Protein AF-A0A1W0ATM6-F1 (afdb_monomer_lite)

Secondary structure (DSSP, 8-state):
-------------TT-TT-SSSGGGSS--TT---HHHHHHHHHHHHHHHHHTT-HHHHHHHHHHHHHH-HHHHHH-HHHHHHHHHHHHHT-TTTHHHHHHHHHHTTSS--

Organism: NCBI:txid1538463

Radius of gyration: 13.64 Å; chains: 1; bounding box: 43×33×28 Å

Structure (mmCIF, N/CA/C/O backbone):
data_AF-A0A1W0ATM6-F1
#
_entry.id   AF-A0A1W0ATM6-F1
#
loop_
_atom_site.group_PDB
_atom_site.id
_atom_site.type_symbol
_atom_site.label_atom_id
_atom_site.label_alt_id
_atom_site.label_comp_id
_at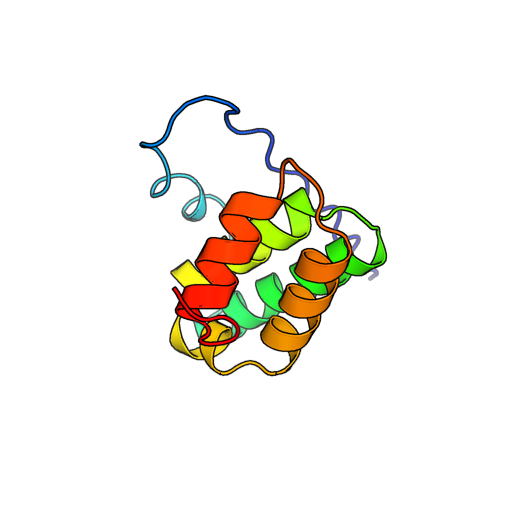om_site.label_asym_id
_atom_site.label_entity_id
_atom_site.label_seq_id
_atom_site.pdbx_PDB_ins_code
_atom_site.Cartn_x
_atom_site.Cartn_y
_atom_site.Cartn_z
_atom_site.occupancy
_atom_site.B_iso_or_equiv
_atom_site.auth_seq_id
_atom_site.auth_comp_id
_atom_site.auth_asym_id
_atom_site.auth_atom_id
_atom_site.pdbx_PDB_model_num
ATOM 1 N N . MET A 1 1 ? 27.366 -3.332 -9.188 1.00 31.33 1 MET A N 1
ATOM 2 C CA . MET A 1 1 ? 26.117 -3.794 -9.823 1.00 31.33 1 MET A CA 1
ATOM 3 C C . MET A 1 1 ? 24.999 -2.989 -9.189 1.00 31.33 1 MET A C 1
ATOM 5 O O . MET A 1 1 ? 24.626 -3.269 -8.060 1.00 31.33 1 MET A O 1
ATOM 9 N N . VAL A 1 2 ? 24.623 -1.882 -9.822 1.00 29.95 2 VAL A N 1
ATOM 10 C CA . VAL A 1 2 ? 23.599 -0.964 -9.308 1.00 29.95 2 VAL A CA 1
ATOM 11 C C . VAL A 1 2 ? 22.342 -1.317 -10.085 1.00 29.95 2 VAL A C 1
ATOM 13 O O . VAL A 1 2 ? 22.343 -1.209 -11.308 1.00 29.95 2 VAL A O 1
ATOM 16 N N . VAL A 1 3 ? 21.338 -1.873 -9.413 1.00 35.44 3 VAL A N 1
ATOM 17 C CA . VAL A 1 3 ? 20.059 -2.179 -10.054 1.00 35.44 3 VAL A CA 1
ATOM 18 C C . VAL A 1 3 ? 19.308 -0.858 -10.182 1.00 35.44 3 VAL A C 1
ATOM 20 O O . VAL A 1 3 ? 18.775 -0.344 -9.200 1.00 35.44 3 VAL A O 1
ATOM 23 N N . ASP A 1 4 ? 19.313 -0.296 -11.388 1.00 33.53 4 ASP A N 1
ATOM 24 C CA . ASP A 1 4 ? 18.392 0.759 -11.797 1.00 33.53 4 ASP A CA 1
ATOM 25 C C . ASP A 1 4 ? 16.985 0.156 -11.884 1.00 33.53 4 ASP A C 1
ATOM 27 O O . ASP A 1 4 ? 16.612 -0.480 -12.869 1.00 33.53 4 ASP A O 1
ATOM 31 N N . ILE A 1 5 ? 16.194 0.327 -10.825 1.00 34.66 5 ILE A N 1
ATOM 32 C CA . ILE A 1 5 ? 14.773 -0.034 -10.821 1.00 34.66 5 ILE A CA 1
ATOM 33 C C . ILE A 1 5 ? 14.010 1.110 -11.500 1.00 34.66 5 ILE A C 1
ATOM 35 O O . ILE A 1 5 ? 13.357 1.925 -10.851 1.00 34.66 5 ILE A O 1
ATOM 39 N N . HIS A 1 6 ? 14.120 1.206 -12.826 1.00 34.53 6 HIS A N 1
ATOM 40 C CA . HIS A 1 6 ? 13.195 2.002 -13.632 1.00 34.53 6 HIS A CA 1
ATOM 41 C C . HIS A 1 6 ? 11.979 1.128 -13.964 1.00 34.53 6 HIS A C 1
ATOM 43 O O . HIS A 1 6 ? 11.867 0.547 -15.041 1.00 34.53 6 HIS A O 1
ATOM 49 N N . GLY A 1 7 ? 11.089 0.980 -12.980 1.00 38.16 7 GLY A N 1
ATOM 50 C CA . GLY A 1 7 ? 9.814 0.284 -13.132 1.00 38.16 7 GLY A CA 1
ATOM 51 C C . GLY A 1 7 ? 8.842 1.127 -13.951 1.00 38.16 7 GLY A C 1
ATOM 52 O O . GLY A 1 7 ? 8.093 1.934 -13.402 1.00 38.16 7 GLY A O 1
ATOM 53 N N . LEU A 1 8 ? 8.901 0.965 -15.272 1.00 34.09 8 LEU A N 1
ATOM 54 C CA . LEU A 1 8 ? 7.926 1.489 -16.219 1.00 34.09 8 LEU A CA 1
ATOM 55 C C . LEU A 1 8 ? 6.675 0.596 -16.221 1.00 34.09 8 LEU 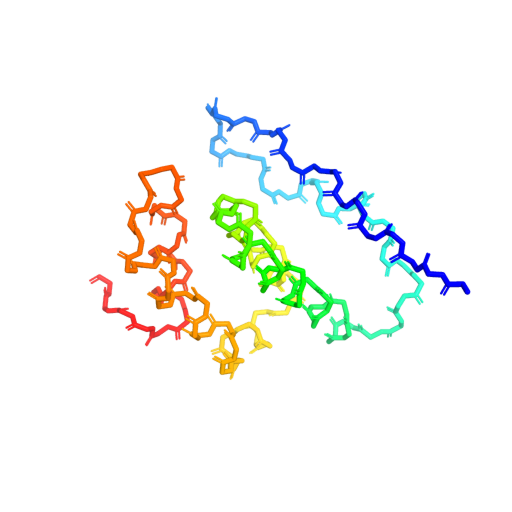A C 1
ATOM 57 O O . LEU A 1 8 ? 6.763 -0.568 -16.595 1.00 34.09 8 LEU A O 1
ATOM 61 N N . ALA A 1 9 ? 5.538 1.178 -15.840 1.00 33.78 9 ALA A N 1
ATOM 62 C CA . ALA A 1 9 ? 4.137 0.881 -16.193 1.00 33.78 9 ALA A CA 1
ATOM 63 C C . ALA A 1 9 ? 3.304 1.298 -14.969 1.00 33.78 9 ALA A C 1
ATOM 65 O O . ALA A 1 9 ? 3.677 1.020 -13.842 1.00 33.78 9 ALA A O 1
ATOM 66 N N . ILE A 1 10 ? 2.203 2.033 -15.078 1.00 35.69 10 ILE A N 1
ATOM 67 C CA . ILE A 1 10 ? 1.015 1.635 -15.819 1.00 35.69 10 ILE A CA 1
ATOM 68 C C . ILE A 1 10 ? 0.337 2.904 -16.358 1.00 35.69 10 ILE A C 1
ATOM 70 O O . ILE A 1 10 ? -0.268 3.683 -15.625 1.00 35.69 10 ILE A O 1
ATOM 74 N N . SER A 1 11 ? 0.415 3.093 -17.676 1.00 39.91 11 SER A N 1
ATOM 75 C CA . SER A 1 11 ? -0.727 3.627 -18.414 1.00 39.91 11 SER A CA 1
ATOM 76 C C . SER A 1 11 ? -1.620 2.436 -18.737 1.00 39.91 11 SER A C 1
ATOM 78 O O . SER A 1 11 ? -1.349 1.699 -19.677 1.00 39.91 11 SER A O 1
ATOM 80 N N . ALA A 1 12 ? -2.660 2.238 -17.935 1.00 35.25 12 ALA A N 1
ATOM 81 C CA . ALA A 1 12 ? -3.810 1.430 -18.298 1.00 35.25 12 ALA A CA 1
ATOM 82 C C . ALA A 1 12 ? -5.050 2.151 -17.773 1.00 35.25 12 ALA A C 1
ATOM 84 O O . ALA A 1 12 ? -5.292 2.248 -16.575 1.00 35.25 12 ALA A O 1
ATOM 85 N N . GLU A 1 13 ? -5.764 2.724 -18.734 1.00 37.66 13 GLU A N 1
ATOM 86 C CA . GLU A 1 13 ? -7.207 2.921 -18.712 1.00 37.66 13 GLU A CA 1
ATOM 87 C C . GLU A 1 13 ? -7.788 3.738 -17.548 1.00 37.66 13 GLU A C 1
ATOM 89 O O . GLU A 1 13 ? -8.551 3.271 -16.705 1.00 37.66 13 GLU A O 1
ATOM 94 N N . LEU A 1 14 ? -7.588 5.055 -17.654 1.00 40.59 14 LEU A N 1
ATOM 95 C CA . LEU A 1 14 ? -8.705 5.990 -17.495 1.00 40.59 14 LEU A CA 1
ATOM 96 C C . LEU A 1 14 ? -9.892 5.496 -18.352 1.00 40.59 14 LEU A C 1
ATOM 98 O O . LEU A 1 14 ? -9.984 5.852 -19.524 1.00 40.59 14 LEU A O 1
ATOM 102 N N . GLY A 1 15 ? -10.784 4.671 -17.794 1.00 35.03 15 GLY A N 1
ATOM 103 C CA . GLY A 1 15 ? -12.121 4.492 -18.369 1.00 35.03 15 GLY A CA 1
ATOM 104 C C . GLY A 1 15 ? -12.777 3.114 -18.362 1.00 35.03 15 GLY A C 1
ATOM 105 O O . GLY A 1 15 ? -13.840 3.020 -18.971 1.00 35.03 15 GLY A O 1
ATOM 106 N N . LYS A 1 16 ? -12.244 2.063 -17.718 1.00 36.56 16 LYS A N 1
ATOM 107 C CA . LYS A 1 16 ? -12.967 0.775 -17.641 1.00 36.56 16 LYS A CA 1
ATOM 108 C C . LYS A 1 16 ? -12.862 0.105 -16.266 1.00 36.56 16 LYS A C 1
ATOM 110 O O . LYS A 1 16 ? -11.755 -0.195 -15.831 1.00 36.56 16 LYS A O 1
ATOM 115 N N . PRO A 1 17 ? -13.990 -0.153 -15.582 1.00 36.97 17 PRO A N 1
ATOM 116 C CA . PRO A 1 17 ? -13.993 -0.790 -14.266 1.00 36.97 17 PRO A CA 1
ATOM 117 C C . PRO A 1 17 ? -13.737 -2.313 -14.259 1.00 36.97 17 PRO A C 1
ATOM 119 O O . PRO A 1 17 ? -13.678 -2.881 -13.174 1.00 36.97 17 PRO A O 1
ATOM 122 N N . ASP A 1 18 ? -13.500 -2.979 -15.398 1.00 36.41 18 ASP A N 1
ATOM 123 C CA . ASP A 1 18 ? -13.625 -4.451 -15.463 1.00 36.41 18 ASP A CA 1
ATOM 124 C C . ASP A 1 18 ? -12.347 -5.245 -15.810 1.00 36.41 18 ASP A C 1
ATOM 126 O O . ASP A 1 18 ? -12.427 -6.428 -16.128 1.00 36.41 18 ASP A O 1
ATOM 130 N N . ALA A 1 19 ? -11.146 -4.667 -15.709 1.00 39.59 19 ALA A N 1
ATOM 131 C CA . ALA A 1 19 ? -9.904 -5.388 -16.036 1.00 39.59 19 ALA A CA 1
ATOM 132 C C . ALA A 1 19 ? -8.859 -5.341 -14.912 1.00 39.59 19 ALA A C 1
ATOM 134 O O . ALA A 1 19 ? -7.713 -4.957 -15.120 1.00 39.59 19 ALA A O 1
ATOM 135 N N . VAL A 1 20 ? -9.238 -5.749 -13.698 1.00 43.47 20 VAL A N 1
ATOM 136 C CA . VAL A 1 20 ? -8.293 -5.802 -12.565 1.00 43.47 20 VAL A CA 1
ATOM 137 C C . VAL A 1 20 ? -7.603 -7.162 -12.426 1.00 43.47 20 VAL A C 1
ATOM 139 O O . VAL A 1 20 ? -6.701 -7.276 -11.618 1.00 43.47 20 VAL A O 1
ATOM 142 N N . VAL A 1 21 ? -7.879 -8.196 -13.230 1.00 42.84 21 VAL A N 1
ATOM 143 C CA . VAL A 1 21 ? -7.232 -9.511 -13.001 1.00 42.84 21 VAL A CA 1
ATOM 144 C C . VAL A 1 21 ? -6.022 -9.803 -13.899 1.00 42.84 21 VAL A C 1
ATOM 146 O O . VAL A 1 21 ? -5.099 -10.473 -13.445 1.00 42.84 21 VAL A O 1
ATOM 149 N N . GLU A 1 22 ? -5.905 -9.232 -15.095 1.00 41.88 22 GLU A N 1
ATOM 150 C CA . GLU A 1 22 ? -4.977 -9.794 -16.094 1.00 41.88 22 GLU A CA 1
ATOM 151 C C . GLU A 1 22 ? -3.546 -9.213 -16.093 1.00 41.88 22 GLU A C 1
ATOM 153 O O . GLU A 1 22 ? -2.613 -9.877 -16.540 1.00 41.88 22 GLU A O 1
ATOM 158 N N . TYR A 1 23 ? -3.311 -8.023 -15.527 1.00 39.78 23 TYR A N 1
ATOM 159 C CA . TYR A 1 23 ? -2.002 -7.353 -15.653 1.00 39.78 23 TYR A CA 1
ATOM 160 C C . TYR A 1 23 ? -0.915 -7.828 -14.669 1.00 39.78 23 TYR A C 1
ATOM 162 O O . TYR A 1 23 ? 0.272 -7.737 -14.976 1.00 39.78 23 TYR A O 1
ATOM 170 N N . ALA A 1 24 ? -1.299 -8.404 -13.525 1.00 40.50 24 ALA A N 1
ATOM 171 C CA . ALA A 1 24 ? -0.354 -8.907 -12.519 1.00 40.50 24 ALA A CA 1
ATOM 172 C C . ALA A 1 24 ? 0.379 -10.192 -12.954 1.00 40.50 24 ALA A C 1
ATOM 174 O O . ALA A 1 24 ? 1.372 -10.571 -12.342 1.00 40.50 24 ALA A O 1
ATOM 175 N N . SER A 1 25 ? -0.090 -10.848 -14.022 1.00 42.59 25 SER A N 1
ATOM 176 C CA . SER A 1 25 ? 0.504 -12.075 -14.571 1.00 42.59 25 SER A CA 1
ATOM 177 C C . SER A 1 25 ? 1.752 -11.838 -15.437 1.00 42.59 25 SER A C 1
ATOM 179 O O . SER A 1 25 ? 2.379 -12.800 -15.865 1.00 42.59 25 SER A O 1
ATOM 181 N N . ARG A 1 26 ? 2.105 -10.574 -15.722 1.00 43.06 26 ARG A N 1
ATOM 182 C CA . ARG A 1 26 ? 3.204 -10.204 -16.636 1.00 43.06 26 ARG A 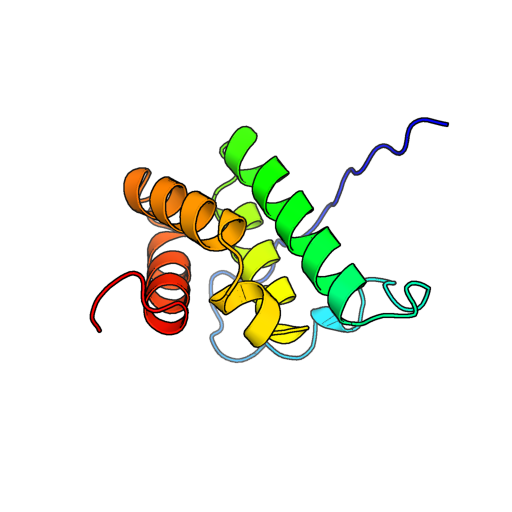CA 1
ATOM 183 C C . ARG A 1 26 ? 4.383 -9.492 -15.980 1.00 43.06 26 ARG A C 1
ATOM 185 O O . ARG A 1 26 ? 5.362 -9.212 -16.665 1.00 43.06 26 ARG A O 1
ATOM 192 N N . LEU A 1 27 ? 4.309 -9.187 -14.686 1.00 47.66 27 LEU A N 1
ATOM 193 C CA . LEU A 1 27 ? 5.524 -8.884 -13.943 1.00 47.66 27 LEU A CA 1
ATOM 194 C C . LEU A 1 27 ? 6.184 -10.228 -13.641 1.00 47.66 27 LEU A C 1
ATOM 196 O O . LEU A 1 27 ? 5.630 -11.023 -12.886 1.00 47.66 27 LEU A O 1
ATOM 200 N N . ASP A 1 28 ? 7.328 -10.485 -14.270 1.00 48.03 28 ASP A N 1
ATOM 201 C CA . ASP A 1 28 ? 8.213 -11.616 -13.980 1.00 48.03 28 ASP A CA 1
ATOM 202 C C . ASP A 1 28 ? 8.669 -11.541 -12.516 1.00 48.03 28 ASP A C 1
ATOM 204 O O . ASP A 1 28 ? 9.720 -11.004 -12.169 1.00 48.03 28 ASP A O 1
ATOM 208 N N . VAL A 1 29 ? 7.822 -12.036 -11.621 1.00 48.81 29 VAL A N 1
ATOM 209 C CA . VAL A 1 29 ? 8.110 -12.199 -10.198 1.00 48.81 29 VAL A CA 1
ATOM 210 C C . VAL A 1 29 ? 8.255 -13.702 -9.876 1.00 48.81 29 VAL A C 1
ATOM 212 O O . VAL A 1 29 ? 8.269 -14.110 -8.716 1.00 48.81 29 VAL A O 1
ATOM 215 N N . ASP A 1 30 ? 8.304 -14.568 -10.893 1.00 48.41 30 ASP A N 1
ATOM 216 C CA . ASP A 1 30 ? 8.363 -16.035 -10.759 1.00 48.41 30 ASP A CA 1
ATOM 217 C C . ASP A 1 30 ? 9.694 -16.558 -10.195 1.00 48.41 30 ASP A C 1
ATOM 219 O O . ASP A 1 30 ? 9.774 -17.718 -9.804 1.00 48.41 30 ASP A O 1
ATOM 223 N N . ASP A 1 31 ? 10.695 -15.690 -10.025 1.00 50.22 31 ASP A N 1
ATOM 224 C CA . ASP A 1 31 ? 11.993 -16.046 -9.433 1.00 50.22 31 ASP A CA 1
ATOM 225 C C . ASP A 1 31 ? 12.093 -15.747 -7.918 1.00 50.22 31 ASP A C 1
ATOM 227 O O . ASP A 1 31 ? 13.132 -15.943 -7.284 1.00 50.22 31 ASP A O 1
ATOM 231 N N . LEU A 1 32 ? 11.008 -15.262 -7.295 1.00 52.78 32 LEU A N 1
ATOM 232 C CA . LEU A 1 32 ? 10.931 -15.024 -5.850 1.00 52.78 32 LEU A CA 1
ATOM 233 C C . LEU A 1 32 ? 10.090 -16.125 -5.180 1.00 52.78 32 LEU A C 1
ATOM 235 O O . LEU A 1 32 ? 8.862 -16.066 -5.237 1.00 52.78 32 LEU A O 1
ATOM 239 N N . PRO A 1 33 ? 10.709 -17.099 -4.482 1.00 57.81 33 PRO A N 1
ATOM 240 C CA . PRO A 1 33 ? 10.028 -18.308 -4.003 1.00 57.81 33 PRO A CA 1
ATOM 241 C C . PRO A 1 33 ? 9.026 -18.092 -2.851 1.00 57.81 33 PRO A C 1
ATOM 243 O O . PRO A 1 33 ? 8.473 -19.061 -2.343 1.00 57.81 33 PRO A O 1
ATOM 246 N N . SER A 1 34 ? 8.790 -16.853 -2.404 1.00 73.25 34 SER A N 1
ATOM 247 C CA . SER A 1 34 ? 7.886 -16.538 -1.288 1.00 73.25 34 SER A CA 1
ATOM 248 C C . SER A 1 34 ? 6.956 -15.384 -1.658 1.00 73.25 34 SER A C 1
ATOM 250 O O . SER A 1 34 ? 7.404 -14.303 -2.050 1.00 73.25 34 SER A O 1
ATOM 252 N N . VAL A 1 35 ? 5.653 -15.637 -1.514 1.00 70.88 35 VAL A N 1
ATOM 253 C CA . VAL A 1 35 ? 4.550 -14.687 -1.727 1.00 70.88 35 VAL A CA 1
ATOM 254 C C . VAL A 1 35 ? 4.755 -13.427 -0.886 1.00 70.88 35 VAL A C 1
ATOM 256 O O . VAL A 1 35 ? 4.568 -12.315 -1.382 1.00 70.88 35 VAL A O 1
ATOM 259 N N . GLU A 1 36 ? 5.237 -13.587 0.348 1.00 71.94 36 GLU A N 1
ATOM 260 C CA . GLU A 1 36 ? 5.553 -12.482 1.252 1.00 71.94 36 GLU A CA 1
ATOM 261 C C . GLU A 1 36 ? 6.636 -11.581 0.659 1.00 71.94 36 GLU A C 1
ATO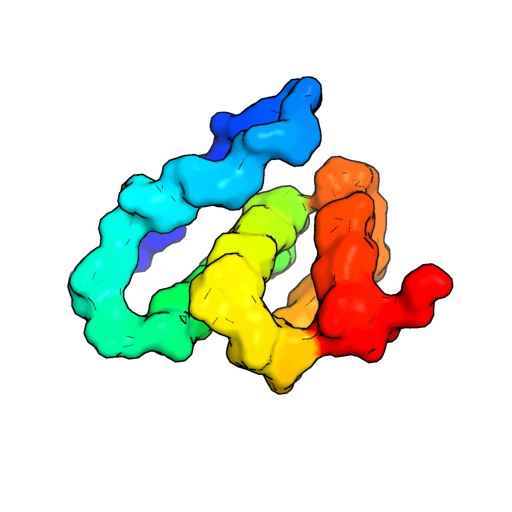M 263 O O . GLU A 1 36 ? 6.470 -10.365 0.596 1.00 71.94 36 GLU A O 1
ATOM 268 N N . ARG A 1 37 ? 7.718 -12.163 0.124 1.00 76.25 37 ARG A N 1
ATOM 269 C CA . ARG A 1 37 ? 8.811 -11.379 -0.464 1.00 76.25 37 ARG A CA 1
ATOM 270 C C . ARG A 1 37 ? 8.354 -10.584 -1.689 1.00 76.25 37 ARG A C 1
ATOM 272 O O . ARG A 1 37 ? 8.794 -9.449 -1.863 1.00 76.25 37 ARG A O 1
ATOM 279 N N . ARG A 1 38 ? 7.456 -11.141 -2.511 1.00 78.06 38 ARG A N 1
ATOM 280 C CA . ARG A 1 38 ? 6.861 -10.433 -3.661 1.00 78.06 38 ARG A CA 1
ATOM 281 C C . ARG A 1 38 ? 6.048 -9.216 -3.201 1.00 78.06 38 ARG A C 1
ATOM 283 O O . ARG A 1 38 ? 6.247 -8.117 -3.718 1.00 78.06 38 ARG A O 1
ATOM 290 N N . ALA A 1 39 ? 5.188 -9.393 -2.194 1.00 81.12 39 ALA A N 1
ATOM 291 C CA . ALA A 1 39 ? 4.401 -8.304 -1.617 1.00 81.12 39 ALA A CA 1
ATOM 292 C C . ALA A 1 39 ? 5.302 -7.228 -0.988 1.00 81.12 39 ALA A C 1
ATOM 294 O O . ALA A 1 39 ? 5.134 -6.040 -1.268 1.00 81.12 39 ALA A O 1
ATOM 295 N N . SER A 1 40 ? 6.326 -7.624 -0.223 1.00 83.06 40 SER A N 1
ATOM 296 C CA . SER A 1 40 ? 7.277 -6.684 0.376 1.00 83.06 40 SER A CA 1
ATOM 297 C C . SER A 1 40 ? 8.030 -5.859 -0.673 1.00 83.06 40 SER A C 1
ATOM 299 O O . SER A 1 40 ? 8.265 -4.671 -0.452 1.00 83.06 40 SER A O 1
ATOM 301 N N . VAL A 1 41 ? 8.405 -6.437 -1.822 1.00 84.00 41 VAL A N 1
ATOM 302 C CA . VAL A 1 41 ? 9.045 -5.681 -2.917 1.00 84.00 41 VAL A CA 1
ATOM 303 C C . VAL A 1 41 ? 8.105 -4.600 -3.447 1.00 84.00 41 VAL A C 1
ATOM 305 O O . VAL A 1 41 ? 8.513 -3.445 -3.545 1.00 84.00 41 VAL A O 1
ATOM 308 N N . LEU A 1 42 ? 6.839 -4.929 -3.711 1.00 85.00 42 LEU A N 1
ATOM 309 C CA . LEU A 1 42 ? 5.851 -3.958 -4.194 1.00 85.00 42 LEU A CA 1
ATOM 310 C C . LEU A 1 42 ? 5.566 -2.849 -3.171 1.00 85.00 42 LEU A C 1
ATOM 312 O O . LEU A 1 42 ? 5.485 -1.679 -3.545 1.00 85.00 42 LEU A O 1
ATOM 316 N N . ILE A 1 43 ? 5.507 -3.178 -1.877 1.00 87.56 43 ILE A N 1
ATOM 317 C CA . ILE A 1 43 ? 5.369 -2.188 -0.796 1.00 87.56 43 ILE A CA 1
ATOM 318 C C . ILE A 1 43 ? 6.574 -1.230 -0.775 1.00 87.56 43 ILE A C 1
ATOM 320 O O . ILE A 1 43 ? 6.410 -0.012 -0.656 1.00 87.56 43 ILE A O 1
ATOM 324 N N . ASN A 1 44 ? 7.795 -1.750 -0.928 1.00 87.81 44 ASN A N 1
ATOM 325 C CA . ASN A 1 44 ? 8.998 -0.917 -0.994 1.00 87.81 44 ASN A CA 1
ATOM 326 C C . ASN A 1 44 ? 9.032 -0.045 -2.259 1.00 87.81 44 ASN A C 1
ATOM 328 O O . ASN A 1 44 ? 9.420 1.124 -2.187 1.00 87.81 44 ASN A O 1
ATOM 332 N N . THR A 1 45 ? 8.568 -0.562 -3.396 1.00 84.62 45 THR A N 1
ATOM 333 C CA . THR A 1 45 ? 8.405 0.219 -4.628 1.00 84.62 45 THR A CA 1
ATOM 334 C C . THR A 1 45 ? 7.397 1.354 -4.435 1.00 84.62 45 THR A C 1
ATOM 336 O O . THR A 1 45 ? 7.692 2.501 -4.776 1.00 84.62 45 THR A O 1
ATOM 339 N N . ALA A 1 46 ? 6.253 1.086 -3.794 1.00 86.50 46 ALA A N 1
ATOM 340 C CA . ALA A 1 46 ? 5.266 2.111 -3.461 1.00 86.50 46 ALA A CA 1
ATOM 341 C C . ALA A 1 46 ? 5.872 3.237 -2.611 1.00 86.50 46 ALA A C 1
ATOM 343 O O . ALA A 1 46 ? 5.658 4.417 -2.894 1.00 86.50 46 ALA A O 1
ATOM 344 N N . ARG A 1 47 ? 6.705 2.892 -1.619 1.00 89.00 47 ARG A N 1
ATOM 345 C CA . ARG A 1 47 ? 7.455 3.872 -0.817 1.00 89.00 47 ARG A CA 1
ATOM 346 C C . ARG A 1 47 ? 8.358 4.756 -1.686 1.00 89.00 47 ARG A C 1
ATOM 348 O O . ARG A 1 47 ? 8.487 5.952 -1.418 1.00 89.00 47 ARG A O 1
ATOM 355 N N . GLY A 1 48 ? 8.993 4.196 -2.715 1.00 83.19 48 GLY A N 1
ATOM 356 C CA . GLY A 1 48 ? 9.782 4.951 -3.695 1.00 83.19 48 GLY A CA 1
ATOM 357 C C . GLY A 1 48 ? 8.937 5.970 -4.466 1.00 83.19 48 GLY A C 1
ATOM 358 O O . GLY A 1 48 ? 9.308 7.141 -4.553 1.00 83.19 48 GLY A O 1
ATOM 359 N N . TYR A 1 49 ? 7.764 5.558 -4.947 1.00 85.00 49 TYR A N 1
ATOM 360 C CA . TYR A 1 49 ? 6.837 6.446 -5.651 1.00 85.00 49 TYR A CA 1
ATOM 361 C C . TYR A 1 49 ? 6.292 7.572 -4.762 1.00 85.00 49 TYR A C 1
ATOM 363 O O . TYR A 1 49 ? 6.267 8.728 -5.191 1.00 85.00 49 TYR A O 1
ATOM 371 N N . VAL A 1 50 ? 5.942 7.288 -3.501 1.00 84.88 50 VAL A N 1
ATOM 372 C CA . VAL A 1 50 ? 5.496 8.325 -2.550 1.00 84.88 50 VAL A CA 1
ATOM 373 C C . VAL A 1 50 ? 6.580 9.386 -2.335 1.00 84.88 50 VAL A C 1
ATOM 375 O O . VAL A 1 50 ? 6.285 10.584 -2.400 1.00 84.88 50 VAL A O 1
ATOM 378 N N . GLN A 1 51 ? 7.843 8.980 -2.160 1.00 85.81 51 GLN A N 1
ATOM 379 C CA . GLN A 1 51 ? 8.973 9.913 -2.017 1.00 85.81 51 GLN A CA 1
ATOM 380 C C . GLN A 1 51 ? 9.160 10.806 -3.254 1.00 85.81 51 GLN A C 1
ATOM 382 O O . GLN A 1 51 ? 9.528 11.973 -3.127 1.00 85.81 51 GLN A O 1
ATOM 387 N N . ARG A 1 52 ? 8.857 10.284 -4.446 1.00 86.31 52 ARG A N 1
ATOM 388 C CA . ARG A 1 52 ? 8.940 11.003 -5.727 1.00 86.31 52 ARG A CA 1
ATOM 389 C C . ARG A 1 52 ? 7.687 11.818 -6.066 1.00 86.31 52 ARG A C 1
ATOM 391 O O . ARG A 1 52 ? 7.663 12.483 -7.096 1.00 86.31 52 ARG A O 1
ATOM 398 N N . LYS A 1 53 ? 6.668 11.809 -5.196 1.00 85.75 53 LYS A N 1
ATOM 399 C CA . LYS A 1 53 ? 5.347 12.433 -5.421 1.00 85.75 53 LYS A CA 1
ATOM 400 C C . LYS A 1 53 ? 4.566 11.840 -6.596 1.00 85.75 53 LYS A C 1
ATOM 402 O O . LYS A 1 53 ? 3.695 12.486 -7.173 1.00 85.75 53 LYS A O 1
ATOM 407 N N . GLU A 1 54 ? 4.851 10.586 -6.922 1.00 83.69 54 GLU A N 1
ATOM 408 C CA . GLU A 1 54 ? 4.174 9.821 -7.965 1.00 83.69 54 GLU A CA 1
ATOM 409 C C . GLU A 1 54 ? 2.996 9.039 -7.352 1.00 83.69 54 GLU A C 1
ATOM 411 O O . GLU A 1 54 ? 2.953 7.810 -7.359 1.00 83.69 54 GLU A O 1
ATOM 416 N N . ASP A 1 55 ? 2.026 9.762 -6.781 1.00 85.56 55 ASP A N 1
ATOM 417 C CA . ASP A 1 55 ? 0.970 9.194 -5.926 1.00 85.56 55 ASP A CA 1
ATOM 418 C C . ASP A 1 55 ? 0.107 8.133 -6.635 1.00 85.56 55 ASP A C 1
ATOM 420 O O . ASP A 1 55 ? -0.330 7.165 -6.017 1.00 85.56 55 ASP A O 1
ATOM 424 N N . GLN A 1 56 ? -0.128 8.275 -7.944 1.00 83.50 56 GLN A N 1
ATOM 425 C CA . GLN A 1 56 ? -0.866 7.264 -8.712 1.00 83.50 56 GLN A CA 1
ATOM 426 C C . GLN A 1 56 ? -0.096 5.940 -8.800 1.00 83.50 56 GLN A C 1
ATOM 428 O O . GLN A 1 56 ? -0.672 4.884 -8.554 1.00 83.50 56 GLN A O 1
ATOM 433 N N . ALA A 1 57 ? 1.202 5.999 -9.114 1.00 80.38 57 ALA A N 1
ATOM 434 C CA . ALA A 1 57 ? 2.053 4.816 -9.210 1.00 80.38 57 ALA A CA 1
ATOM 435 C C . ALA A 1 57 ? 2.222 4.142 -7.841 1.00 80.38 57 ALA A C 1
ATOM 437 O O . ALA A 1 57 ? 2.160 2.918 -7.741 1.00 80.38 57 ALA A O 1
ATOM 438 N N . ALA A 1 58 ? 2.328 4.942 -6.772 1.00 85.88 58 ALA A N 1
ATOM 439 C CA . ALA A 1 58 ? 2.357 4.437 -5.403 1.00 85.88 58 ALA A CA 1
ATOM 440 C C . ALA A 1 58 ? 1.119 3.594 -5.073 1.00 85.88 58 ALA A C 1
ATOM 442 O O . ALA A 1 58 ? 1.239 2.502 -4.526 1.00 85.88 58 ALA A O 1
ATOM 443 N N . VAL A 1 59 ? -0.072 4.081 -5.425 1.00 84.00 59 VAL A N 1
ATOM 444 C CA . VAL A 1 59 ? -1.325 3.382 -5.119 1.00 84.00 59 VAL A CA 1
ATOM 445 C C . VAL A 1 59 ? -1.489 2.111 -5.934 1.00 84.00 59 VAL A C 1
ATOM 447 O O . VAL A 1 59 ? -1.922 1.106 -5.383 1.00 84.00 59 VAL A O 1
ATOM 450 N N . LEU A 1 60 ? -1.118 2.130 -7.214 1.00 84.25 60 LEU A N 1
ATOM 451 C CA . LEU A 1 60 ? -1.156 0.928 -8.047 1.00 84.25 60 LEU A CA 1
ATOM 452 C C . LEU A 1 60 ? -0.239 -0.164 -7.483 1.00 84.25 60 LEU A C 1
ATOM 454 O O . LEU A 1 60 ? -0.690 -1.289 -7.298 1.00 84.25 60 LEU A O 1
ATOM 458 N N . ALA A 1 61 ? 0.985 0.190 -7.080 1.00 83.75 61 ALA A N 1
ATOM 459 C CA . ALA A 1 61 ? 1.907 -0.754 -6.451 1.00 83.75 61 ALA A CA 1
ATOM 460 C C . ALA A 1 61 ? 1.360 -1.339 -5.132 1.00 83.75 61 ALA A C 1
ATOM 462 O O . ALA A 1 61 ? 1.538 -2.527 -4.866 1.00 83.75 61 ALA A O 1
ATOM 463 N N . LEU A 1 62 ? 0.663 -0.539 -4.313 1.00 87.19 62 LEU A N 1
ATOM 464 C CA . LEU A 1 62 ? 0.016 -1.038 -3.092 1.00 87.19 62 LEU A CA 1
ATOM 465 C C . LEU A 1 62 ? -1.172 -1.968 -3.383 1.00 87.19 62 LEU A C 1
ATOM 467 O O . LEU A 1 62 ? -1.365 -2.942 -2.659 1.00 87.19 62 LEU A O 1
ATOM 471 N N . LEU A 1 63 ? -1.958 -1.691 -4.427 1.00 85.69 63 LEU A N 1
ATOM 472 C CA . LEU A 1 63 ? -3.053 -2.567 -4.853 1.00 85.69 63 LEU A CA 1
ATOM 473 C C . LEU A 1 63 ? -2.522 -3.898 -5.396 1.00 85.69 63 LEU A C 1
ATOM 475 O O . LEU A 1 63 ? -3.071 -4.950 -5.079 1.00 85.69 63 LEU A O 1
ATOM 479 N N . ASP A 1 64 ? -1.431 -3.872 -6.161 1.00 82.69 64 ASP A N 1
ATOM 480 C CA . ASP A 1 64 ? -0.779 -5.095 -6.629 1.00 82.69 64 ASP A CA 1
ATOM 481 C C . ASP A 1 64 ? -0.195 -5.898 -5.459 1.00 82.69 64 ASP A C 1
ATOM 483 O O . ASP A 1 64 ? -0.349 -7.118 -5.417 1.00 82.69 64 ASP A O 1
ATOM 487 N N . ALA A 1 65 ? 0.391 -5.230 -4.457 1.00 84.62 65 ALA A N 1
ATOM 488 C CA . ALA A 1 65 ? 0.844 -5.890 -3.233 1.00 84.62 65 ALA A CA 1
ATOM 489 C C . ALA A 1 65 ? -0.315 -6.565 -2.483 1.00 84.62 65 ALA A C 1
ATOM 491 O O . ALA A 1 65 ? -0.172 -7.700 -2.033 1.00 84.62 65 ALA A O 1
ATOM 492 N N . GLU A 1 66 ? -1.472 -5.902 -2.390 1.00 84.88 66 GLU A N 1
ATOM 493 C CA . GLU A 1 66 ? -2.656 -6.429 -1.698 1.00 84.88 66 GLU A CA 1
ATOM 494 C C . GLU A 1 66 ? -3.204 -7.672 -2.402 1.00 84.88 66 GLU A C 1
ATOM 496 O O . GLU A 1 66 ? -3.619 -8.629 -1.753 1.00 84.88 66 GLU A O 1
ATOM 501 N N . ARG A 1 67 ? -3.163 -7.688 -3.737 1.00 83.12 67 ARG A N 1
ATOM 502 C CA . ARG A 1 67 ? -3.559 -8.856 -4.531 1.00 83.12 67 ARG A CA 1
ATOM 503 C C . ARG A 1 67 ? -2.650 -10.06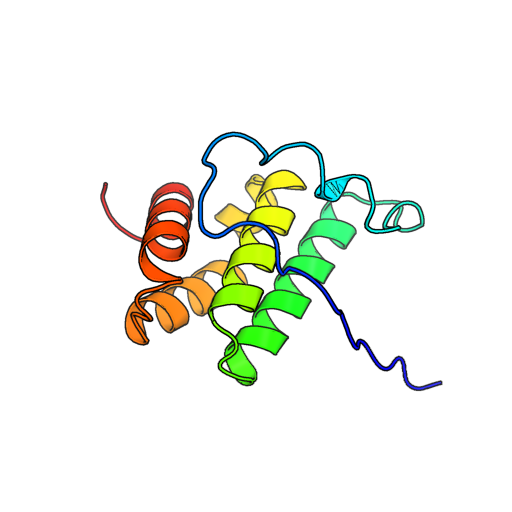1 -4.309 1.00 83.12 67 ARG A C 1
ATOM 505 O O . ARG A 1 67 ? -3.116 -11.186 -4.454 1.00 83.12 67 ARG A O 1
ATOM 512 N N . ILE A 1 68 ? -1.372 -9.832 -4.000 1.00 81.38 68 ILE A N 1
ATOM 513 C CA . ILE A 1 68 ? -0.414 -10.898 -3.685 1.00 81.38 68 ILE A CA 1
ATOM 514 C C . ILE A 1 68 ? -0.612 -11.392 -2.251 1.00 81.38 68 ILE A C 1
ATOM 516 O O . ILE A 1 68 ? -0.684 -12.596 -2.026 1.00 81.38 68 ILE A O 1
ATOM 520 N N . SER A 1 69 ? -0.685 -10.473 -1.288 1.00 84.56 69 SER A N 1
ATOM 521 C CA . SER A 1 69 ? -0.938 -10.792 0.115 1.00 84.56 69 SER A CA 1
ATOM 522 C C . SER A 1 69 ? -1.695 -9.652 0.786 1.00 84.56 69 SER A C 1
ATOM 524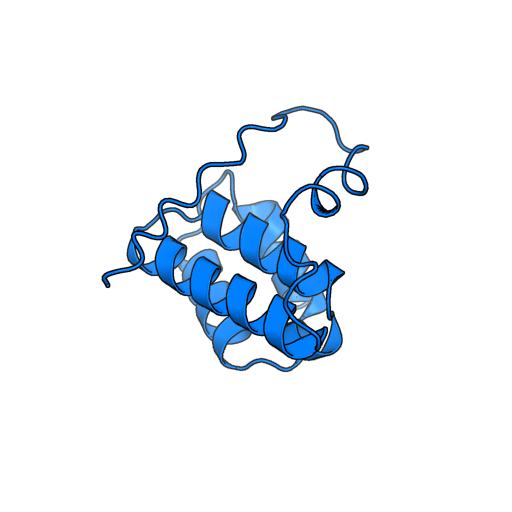 O O . SER A 1 69 ? -1.117 -8.635 1.182 1.00 84.56 69 SER A O 1
ATOM 526 N N . ALA A 1 70 ? -3.006 -9.840 0.933 1.00 84.75 70 ALA A N 1
ATOM 527 C CA . ALA A 1 70 ? -3.855 -8.903 1.656 1.00 84.75 70 ALA A CA 1
ATOM 528 C C . ALA A 1 70 ? -3.416 -8.795 3.123 1.00 84.75 70 ALA A C 1
ATOM 530 O O . ALA A 1 70 ? -3.306 -7.687 3.642 1.00 84.75 70 ALA A O 1
ATOM 531 N N . ASP A 1 71 ? -3.067 -9.924 3.750 1.00 87.31 71 ASP A N 1
ATOM 532 C CA . ASP A 1 71 ? -2.611 -9.960 5.140 1.00 87.31 71 ASP A CA 1
ATOM 533 C C . ASP A 1 71 ? -1.356 -9.107 5.352 1.00 87.31 71 ASP A C 1
ATOM 535 O O . ASP A 1 71 ? -1.333 -8.284 6.268 1.00 87.31 71 ASP A O 1
ATOM 539 N N . GLU A 1 72 ? -0.347 -9.226 4.486 1.00 86.88 72 GLU A N 1
ATOM 540 C CA . GLU A 1 72 ? 0.875 -8.417 4.580 1.00 86.88 72 GLU A CA 1
ATOM 541 C C . GLU A 1 72 ? 0.553 -6.921 4.445 1.00 86.88 72 GLU A C 1
ATOM 543 O O . GLU A 1 72 ? 1.013 -6.098 5.237 1.00 86.88 72 GLU A O 1
ATOM 548 N N . VAL A 1 73 ? -0.287 -6.544 3.478 1.00 89.69 73 VAL A N 1
ATOM 549 C CA . VAL A 1 73 ? -0.641 -5.138 3.233 1.00 89.69 73 VAL A CA 1
ATOM 550 C C . VAL A 1 73 ? -1.482 -4.549 4.363 1.00 89.69 73 VAL A C 1
ATOM 552 O O . VAL A 1 73 ? -1.240 -3.417 4.789 1.00 89.69 73 VAL A O 1
ATOM 555 N N . HIS A 1 74 ? -2.463 -5.293 4.868 1.00 88.94 74 HIS A N 1
ATOM 556 C CA . HIS A 1 74 ? -3.367 -4.821 5.917 1.00 88.94 74 HIS A CA 1
ATOM 557 C C . HIS A 1 74 ? -2.652 -4.705 7.268 1.00 88.94 74 HIS A C 1
ATOM 559 O O . HIS A 1 74 ? -2.954 -3.788 8.041 1.00 88.94 74 HIS A O 1
ATOM 565 N N . HIS A 1 75 ? -1.676 -5.571 7.553 1.00 87.75 75 HIS A N 1
ATOM 566 C CA . HIS A 1 75 ? -0.926 -5.558 8.815 1.00 87.75 75 HIS A CA 1
ATOM 567 C C . HIS A 1 75 ? 0.380 -4.749 8.754 1.00 87.75 75 HIS A C 1
ATOM 569 O O . HIS A 1 75 ? 0.927 -4.404 9.802 1.00 87.75 75 HIS A O 1
ATOM 575 N N . SER A 1 76 ? 0.857 -4.366 7.567 1.00 90.56 76 SER A N 1
ATOM 576 C CA . SER A 1 76 ? 2.085 -3.580 7.419 1.00 90.56 76 SER A CA 1
ATOM 577 C C . SER A 1 76 ? 1.940 -2.146 7.939 1.00 90.56 76 SER A C 1
ATOM 579 O O . SER A 1 76 ? 1.174 -1.326 7.421 1.00 90.56 76 SER A O 1
ATOM 581 N N . THR A 1 77 ? 2.758 -1.796 8.934 1.00 92.31 77 THR A N 1
ATOM 582 C CA . THR A 1 77 ? 2.877 -0.420 9.442 1.00 92.31 77 THR A CA 1
ATOM 583 C C . THR A 1 77 ? 3.318 0.551 8.347 1.00 92.31 77 THR A C 1
ATOM 585 O O . THR A 1 77 ? 2.774 1.650 8.256 1.00 92.31 77 THR A O 1
ATOM 588 N N . LEU A 1 78 ? 4.231 0.127 7.466 1.00 91.94 78 LEU A N 1
ATOM 589 C CA . LEU A 1 78 ? 4.713 0.953 6.360 1.00 91.94 78 LEU A CA 1
ATOM 590 C C . LEU A 1 78 ? 3.577 1.297 5.390 1.00 91.94 78 LEU A C 1
ATOM 592 O O . LEU A 1 78 ? 3.400 2.459 5.039 1.00 91.94 78 LEU A O 1
ATOM 596 N N . VAL A 1 79 ? 2.755 0.319 4.998 1.00 92.88 79 VAL A N 1
ATOM 597 C CA . VAL A 1 79 ? 1.588 0.579 4.136 1.00 92.88 79 VAL A CA 1
ATOM 598 C C . VAL A 1 79 ? 0.656 1.599 4.783 1.00 92.88 79 VAL A C 1
ATOM 600 O O . VAL A 1 79 ? 0.186 2.527 4.124 1.00 92.88 79 VAL A O 1
ATOM 603 N N . ARG A 1 80 ? 0.416 1.469 6.091 1.00 93.25 80 ARG A N 1
ATOM 604 C CA . ARG A 1 80 ? -0.426 2.407 6.836 1.00 93.25 80 ARG A CA 1
ATOM 605 C C . ARG A 1 80 ? 0.137 3.828 6.841 1.00 93.25 80 ARG A C 1
ATOM 607 O O . ARG A 1 80 ? -0.634 4.780 6.755 1.00 93.25 80 ARG A O 1
ATOM 614 N N . GLU A 1 81 ? 1.450 3.993 6.946 1.00 94.31 81 GLU A N 1
ATOM 615 C CA . GLU A 1 81 ? 2.118 5.298 6.837 1.00 94.31 81 GLU A CA 1
ATOM 616 C C . GLU A 1 81 ? 1.963 5.899 5.437 1.00 94.31 81 GLU A C 1
ATOM 618 O O . GLU A 1 81 ? 1.512 7.038 5.310 1.00 94.31 81 GLU A O 1
ATOM 623 N N . LEU A 1 82 ? 2.233 5.112 4.391 1.00 93.00 82 LEU A N 1
ATOM 624 C CA . LEU A 1 82 ? 2.103 5.553 2.999 1.00 93.00 82 LEU A CA 1
ATOM 625 C C . LEU A 1 82 ? 0.666 5.966 2.666 1.00 93.00 82 LEU A C 1
ATOM 627 O O . LEU A 1 82 ? 0.448 7.003 2.046 1.00 93.00 82 LEU A O 1
ATOM 631 N N . LEU A 1 83 ? -0.327 5.197 3.117 1.00 91.38 83 LEU A N 1
ATOM 632 C CA . LEU A 1 83 ? -1.738 5.528 2.921 1.00 91.38 83 LEU A CA 1
ATOM 633 C C . LEU A 1 83 ? -2.126 6.834 3.614 1.00 91.38 83 LEU A C 1
ATOM 635 O O . LEU A 1 83 ? -2.861 7.625 3.028 1.00 91.38 83 LEU A O 1
ATOM 639 N N . ARG A 1 84 ? -1.623 7.103 4.825 1.00 91.88 84 ARG A N 1
ATOM 640 C CA . ARG A 1 84 ? -1.865 8.386 5.507 1.00 91.88 84 ARG A CA 1
ATOM 641 C C . ARG A 1 84 ? -1.263 9.554 4.737 1.00 91.88 84 ARG A C 1
ATOM 643 O O . ARG A 1 84 ? -1.919 10.581 4.593 1.00 91.88 84 ARG A O 1
ATOM 650 N N . GLU A 1 85 ? -0.049 9.394 4.222 1.00 92.19 85 GLU A N 1
ATOM 651 C CA . GLU A 1 85 ? 0.604 10.429 3.422 1.00 92.19 85 GLU A CA 1
ATOM 652 C C . GLU A 1 85 ? -0.148 10.694 2.110 1.00 92.19 85 GLU A C 1
ATOM 654 O O . GLU A 1 85 ? -0.410 11.846 1.761 1.00 92.19 85 GLU A O 1
ATOM 659 N N . LEU A 1 86 ? -0.573 9.637 1.418 1.00 89.12 86 LEU A N 1
ATOM 660 C CA . LEU A 1 86 ? -1.367 9.739 0.193 1.00 89.12 86 LEU A CA 1
ATOM 661 C C . LEU A 1 86 ? -2.749 10.361 0.445 1.00 89.12 86 LEU A C 1
ATOM 663 O O . LEU A 1 86 ? -3.214 11.172 -0.357 1.00 89.12 86 LEU A O 1
ATOM 667 N N . LEU A 1 87 ? -3.397 10.033 1.570 1.00 88.81 87 LEU A N 1
ATOM 668 C CA . LEU A 1 87 ? -4.647 10.671 1.999 1.00 88.81 87 LEU A CA 1
ATOM 669 C C . LEU A 1 87 ? -4.451 12.159 2.293 1.00 88.81 87 LEU A C 1
ATOM 671 O O . LEU A 1 87 ? -5.313 12.958 1.941 1.00 88.81 87 LEU A O 1
ATOM 675 N N . PHE A 1 88 ? -3.333 12.531 2.918 1.00 90.19 88 PHE A N 1
ATOM 676 C CA . PHE A 1 88 ? -3.014 13.924 3.220 1.00 90.19 88 PHE A CA 1
ATOM 677 C C . PHE A 1 88 ? -2.768 14.752 1.951 1.00 90.19 88 PHE A C 1
ATOM 679 O O . PHE A 1 88 ? -3.213 15.893 1.866 1.00 90.19 88 PHE A O 1
ATOM 686 N N . ARG A 1 89 ? -2.093 14.178 0.946 1.00 86.31 89 ARG A N 1
ATOM 687 C CA . ARG A 1 89 ? -1.863 14.836 -0.354 1.00 86.31 89 ARG A CA 1
ATOM 688 C C . ARG A 1 89 ? -3.136 14.959 -1.193 1.00 86.31 89 ARG A C 1
ATOM 690 O O . ARG A 1 89 ? -3.231 15.858 -2.024 1.00 86.31 89 ARG A O 1
ATOM 697 N N . ASP A 1 90 ? -4.098 14.062 -0.977 1.00 80.75 90 ASP A N 1
ATOM 698 C CA . ASP A 1 90 ? -5.465 14.122 -1.507 1.00 80.75 90 ASP A CA 1
ATOM 699 C C . ASP A 1 90 ? -5.545 14.289 -3.044 1.00 80.75 90 ASP A C 1
ATOM 701 O O . ASP A 1 90 ? -6.471 14.897 -3.596 1.00 80.75 90 ASP A O 1
ATOM 705 N N . HIS A 1 91 ? -4.572 13.734 -3.777 1.00 78.38 91 HIS A N 1
ATOM 706 C CA . HIS A 1 91 ? -4.481 13.891 -5.227 1.00 78.38 91 HIS A CA 1
ATOM 707 C C . HIS A 1 91 ? -5.703 13.278 -5.929 1.00 78.38 91 HIS A C 1
ATOM 709 O O . HIS A 1 91 ? -5.969 12.081 -5.808 1.00 78.38 91 HIS A O 1
ATOM 715 N N . ALA A 1 92 ? -6.437 14.082 -6.708 1.00 73.12 92 ALA A N 1
ATOM 716 C CA . ALA A 1 92 ? -7.764 13.734 -7.233 1.00 73.12 92 ALA A CA 1
ATOM 717 C C . ALA A 1 92 ? -7.822 12.375 -7.953 1.00 73.12 92 ALA A C 1
ATOM 719 O O . ALA A 1 92 ? -8.763 11.612 -7.754 1.00 73.12 92 ALA A O 1
ATOM 720 N N . ARG A 1 93 ? -6.793 12.041 -8.742 1.00 70.50 93 ARG A N 1
ATOM 721 C CA . ARG A 1 93 ? -6.748 10.776 -9.495 1.00 70.50 93 ARG A CA 1
ATOM 722 C C . ARG A 1 93 ? -6.415 9.542 -8.648 1.00 70.50 93 ARG A C 1
ATOM 724 O O . ARG A 1 93 ? -6.716 8.432 -9.060 1.00 70.50 93 ARG A O 1
ATOM 731 N N . ALA A 1 94 ? -5.766 9.723 -7.500 1.00 71.50 94 ALA A N 1
ATOM 732 C CA . ALA A 1 94 ? -5.390 8.638 -6.590 1.00 71.50 94 ALA A CA 1
ATOM 733 C C . ALA A 1 94 ? -6.425 8.461 -5.463 1.00 71.50 94 ALA A C 1
ATOM 735 O O . ALA A 1 94 ? -6.647 7.353 -4.983 1.00 71.50 94 ALA A O 1
ATOM 736 N N . ARG A 1 95 ? -7.111 9.548 -5.091 1.00 76.81 95 ARG A N 1
ATOM 737 C CA . ARG A 1 95 ? -8.093 9.650 -4.004 1.00 76.81 95 ARG A CA 1
ATOM 738 C C . ARG A 1 95 ? -9.066 8.466 -3.867 1.00 76.81 95 ARG A C 1
ATOM 740 O O . ARG A 1 95 ? -9.150 7.949 -2.753 1.00 76.81 95 ARG A O 1
ATOM 747 N N . PRO A 1 96 ? -9.804 8.017 -4.907 1.00 76.56 96 PRO A N 1
ATOM 748 C CA . PRO A 1 96 ? -10.764 6.922 -4.733 1.00 76.56 96 PRO A CA 1
ATOM 749 C C . PRO A 1 96 ? -10.071 5.606 -4.359 1.00 76.56 96 PRO A C 1
ATOM 751 O O . PRO A 1 96 ? -10.522 4.900 -3.460 1.00 76.56 96 PRO A O 1
ATOM 754 N N . HIS A 1 97 ? -8.934 5.315 -4.987 1.00 75.19 97 HIS A N 1
ATOM 755 C CA . HIS A 1 97 ? -8.170 4.096 -4.744 1.00 75.19 97 HIS A CA 1
ATOM 756 C C . HIS A 1 97 ? -7.481 4.109 -3.374 1.00 75.19 97 HIS A C 1
ATOM 758 O O . HIS A 1 97 ? -7.552 3.118 -2.650 1.00 75.19 97 HIS A O 1
ATOM 764 N N . VAL A 1 98 ? -6.894 5.247 -2.980 1.00 83.25 98 VAL A N 1
ATOM 765 C CA . VAL A 1 98 ? -6.305 5.435 -1.642 1.00 83.25 98 VAL A CA 1
ATOM 766 C C . VAL A 1 98 ? -7.361 5.222 -0.563 1.00 83.25 98 VAL A C 1
ATOM 768 O O . VAL A 1 98 ? -7.108 4.513 0.405 1.00 83.25 98 VAL A O 1
ATOM 771 N N . ARG A 1 99 ? -8.552 5.814 -0.722 1.00 80.81 99 ARG A N 1
ATOM 772 C CA . ARG A 1 99 ? -9.642 5.680 0.253 1.00 80.81 99 ARG A CA 1
ATOM 773 C C . ARG A 1 99 ? -10.140 4.246 0.360 1.00 80.81 99 ARG A C 1
ATOM 775 O O . ARG A 1 99 ? -10.253 3.747 1.472 1.00 80.81 99 ARG A O 1
ATOM 782 N N . ALA A 1 100 ? -10.374 3.579 -0.768 1.00 80.00 100 ALA A N 1
ATOM 783 C CA . ALA A 1 100 ? -10.822 2.191 -0.770 1.00 80.00 100 ALA A CA 1
ATOM 784 C C . ALA A 1 100 ? -9.805 1.265 -0.081 1.00 80.00 100 ALA A C 1
ATOM 786 O O . ALA A 1 100 ? -10.186 0.419 0.725 1.00 80.00 100 ALA A O 1
ATOM 787 N N . LEU A 1 101 ? -8.508 1.446 -0.355 1.00 80.50 101 LEU A N 1
ATOM 788 C CA . LEU A 1 101 ? -7.456 0.667 0.297 1.00 80.50 101 LEU A CA 1
ATOM 789 C C . LEU A 1 101 ? -7.325 1.021 1.788 1.00 80.50 101 LEU A C 1
ATOM 791 O O . LEU A 1 101 ? -7.222 0.133 2.626 1.00 80.50 101 LEU A O 1
ATOM 795 N N . ALA A 1 102 ? -7.420 2.301 2.151 1.00 83.50 102 ALA A N 1
ATOM 796 C CA . ALA A 1 102 ? -7.411 2.737 3.545 1.00 83.50 102 ALA A CA 1
ATOM 797 C C . ALA A 1 102 ? -8.597 2.181 4.353 1.00 83.50 102 ALA A C 1
ATOM 799 O O . ALA A 1 102 ? -8.418 1.852 5.524 1.00 83.50 102 ALA A O 1
ATOM 800 N N . GLN A 1 103 ? -9.780 2.037 3.748 1.00 85.75 103 GLN A N 1
ATOM 801 C CA . GLN A 1 103 ? -10.934 1.382 4.374 1.00 85.75 103 GLN A CA 1
ATOM 802 C C . GLN A 1 103 ? -10.664 -0.106 4.624 1.00 85.75 103 GLN A C 1
ATOM 804 O O . GLN A 1 103 ? -10.862 -0.575 5.742 1.00 85.75 103 GLN A O 1
ATOM 809 N N . ARG A 1 104 ? -10.146 -0.839 3.626 1.00 83.25 104 ARG A N 1
ATOM 810 C CA . ARG A 1 104 ? -9.806 -2.269 3.774 1.00 83.25 104 ARG A CA 1
ATOM 811 C C . ARG A 1 104 ? -8.708 -2.509 4.810 1.00 83.25 104 ARG A C 1
ATOM 813 O O . ARG A 1 104 ? -8.819 -3.432 5.605 1.00 83.25 104 ARG A O 1
ATOM 820 N N . SER A 1 105 ? -7.721 -1.618 4.884 1.00 83.19 105 SER A N 1
ATOM 821 C CA . SER A 1 105 ? -6.684 -1.643 5.923 1.00 83.19 105 SER A CA 1
ATOM 822 C C . SER A 1 105 ? -7.164 -1.123 7.293 1.00 83.19 105 SER A C 1
ATOM 824 O O . SER A 1 105 ? -6.371 -1.044 8.236 1.00 83.19 105 SER A O 1
ATOM 826 N N . GLY A 1 106 ? -8.434 -0.723 7.434 1.00 84.94 106 GLY A N 1
ATOM 827 C CA . GLY A 1 106 ? -9.017 -0.242 8.692 1.00 84.94 106 GLY A CA 1
ATOM 828 C C . GLY A 1 106 ? -8.454 1.096 9.187 1.00 84.94 106 GLY A C 1
ATOM 829 O O . GLY A 1 106 ? -8.422 1.345 10.389 1.00 84.94 106 GLY A O 1
ATOM 830 N N . LEU A 1 107 ? -7.942 1.945 8.292 1.00 84.06 107 LEU A N 1
ATOM 831 C CA . LEU A 1 107 ? -7.408 3.272 8.629 1.00 84.06 107 LEU A CA 1
ATOM 832 C C . LEU A 1 107 ? -8.482 4.352 8.714 1.00 84.06 107 LEU A C 1
ATOM 834 O O . LEU A 1 107 ? -8.303 5.328 9.440 1.00 84.06 107 LEU A O 1
ATOM 838 N N . ILE A 1 108 ? -9.561 4.201 7.951 1.00 83.19 108 ILE A N 1
ATOM 839 C CA . ILE A 1 108 ? -10.692 5.127 7.937 1.00 83.19 108 ILE A CA 1
ATOM 840 C C . ILE A 1 108 ? -11.998 4.335 7.970 1.00 83.19 108 ILE A C 1
ATOM 842 O O . ILE A 1 108 ? -12.060 3.217 7.458 1.00 83.19 108 ILE A O 1
ATOM 846 N N . ALA A 1 109 ? -13.032 4.922 8.573 1.00 71.19 109 ALA A N 1
ATOM 847 C CA . ALA A 1 109 ? -14.372 4.353 8.547 1.00 71.19 109 ALA A CA 1
ATOM 848 C C . ALA A 1 109 ? -14.978 4.445 7.133 1.00 71.19 109 ALA A C 1
ATOM 850 O O . ALA A 1 109 ? -14.679 5.384 6.385 1.00 71.19 109 ALA A O 1
ATOM 851 N N . GLY A 1 110 ? -15.773 3.426 6.790 1.00 55.31 110 GLY A N 1
ATOM 852 C CA . GLY A 1 110 ? -16.544 3.298 5.549 1.00 55.31 110 GLY A CA 1
ATOM 853 C C . GLY A 1 110 ? -17.550 4.416 5.355 1.00 55.31 110 GLY A C 1
ATOM 854 O O . GLY A 1 110 ? -18.261 4.712 6.339 1.00 55.31 110 GLY A O 1
#

pLDDT: mean 70.61, std 20.93, range [29.95, 94.31]

Sequence (110 aa):
MVVDIHGLAISAELGKPDAVVEYASRLDVDDLPSVERRASVLINTARGYVQRKEDQAAVLALLDAERISADEVHHSTLVRELLRELLFRDHARARPHVRALAQRSGLIAG

Foldseek 3Di:
DDDPPPDDDDPDDPDDPPPPPDPLVPPPPVPPPDLLVQLVVLLVVLVVCVVVVVLQSSLVSLVSSCVSPVPCLLPDPSNLVSLVSSVVVCPPVNNVSSVVSCCSSVNDPD